Protein AF-A0AB38C125-F1 (afdb_monomer_lite)

Sequence (99 aa):
MSNDLAGSMRFGTTPDVPRKTIEVLRLSDNLNRMALQHLNLIESAPTKTQLAYAHGRADGYIEGLDEGGALTGQQGAVLQNAFKSAHDTRLAQLQSQDR

Organism: Pseudomonas syringae (NCBI:txid317)

Radi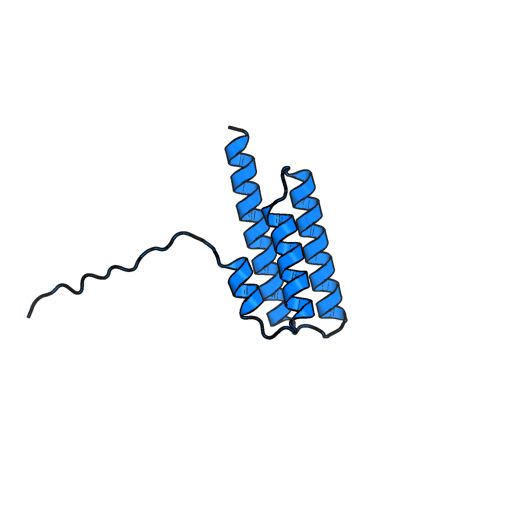us of gyration: 17.04 Å; chains: 1; bounding box: 48×40×43 Å

Secondary structure (DSSP, 8-state):
-------------S-SHHHHHHHHS---HHHHHHHHHHHHHHHT--SHHHHHHHHHHHHHHHHHHHHTTSS-HHHHHHHHHHHHHHHHHHHHHHHHHT-

pLDDT: mean 83.17, std 18.14, range [37.81, 97.94]

Foldseek 3Di:
DDDDPPPPPPPPDDDPPLLVLLVPPPAPPVSSVVLVVLLCQLLPQQDLVSNVVSLVVSLVVLVVCVVVVRDDPVSSVSSNVSSVSSSVVNVVVNVVVVD

Structure (mmCIF, N/CA/C/O backbone):
data_AF-A0AB38C125-F1
#
_entry.id   AF-A0AB38C125-F1
#
loop_
_atom_site.group_PDB
_atom_site.id
_atom_site.type_symbol
_atom_site.label_atom_id
_atom_site.label_alt_id
_atom_site.label_comp_id
_atom_site.label_asym_id
_atom_site.label_entity_id
_atom_site.label_seq_id
_atom_site.pdbx_PDB_ins_code
_atom_site.Cartn_x
_atom_site.Cartn_y
_atom_site.Cartn_z
_atom_site.occupancy
_atom_site.B_iso_or_equiv
_atom_site.auth_seq_id
_atom_site.auth_comp_id
_atom_site.auth_asym_id
_atom_site.auth_atom_id
_atom_site.pdbx_PDB_model_num
ATOM 1 N N . MET A 1 1 ? 35.087 -30.026 24.295 1.00 46.62 1 MET A N 1
ATOM 2 C CA . MET A 1 1 ? 33.763 -30.435 23.775 1.00 46.62 1 MET A CA 1
ATOM 3 C C . MET A 1 1 ? 32.706 -29.981 24.772 1.00 46.62 1 MET A C 1
ATOM 5 O O . MET A 1 1 ? 33.027 -29.977 25.954 1.00 46.62 1 MET A O 1
ATOM 9 N N . SER A 1 2 ? 31.518 -29.623 24.265 1.00 41.28 2 SER A N 1
ATOM 10 C CA . SER A 1 2 ? 30.355 -28.980 24.925 1.00 41.28 2 SER A CA 1
ATOM 11 C C . SER A 1 2 ? 30.442 -27.445 24.969 1.00 41.28 2 SER A C 1
ATOM 13 O O . SER A 1 2 ? 31.352 -26.904 25.587 1.00 41.28 2 SER A O 1
ATOM 15 N N . ASN A 1 3 ? 29.731 -26.757 24.059 1.00 45.75 3 ASN A N 1
ATOM 16 C CA . ASN A 1 3 ? 28.332 -26.263 24.170 1.00 45.75 3 ASN A CA 1
ATOM 17 C C . ASN A 1 3 ? 28.253 -25.137 25.220 1.00 45.75 3 ASN A C 1
ATOM 19 O O . ASN A 1 3 ? 28.662 -25.348 26.349 1.00 45.75 3 ASN A O 1
ATOM 23 N N . ASP A 1 4 ? 27.850 -23.900 24.925 1.00 44.81 4 ASP A N 1
ATOM 24 C CA . ASP A 1 4 ? 26.680 -23.492 24.152 1.00 44.81 4 ASP A CA 1
ATOM 25 C C . ASP A 1 4 ? 26.945 -22.244 23.294 1.00 44.81 4 ASP A C 1
ATOM 27 O O . ASP A 1 4 ? 27.327 -21.179 23.782 1.00 44.81 4 ASP A O 1
ATOM 31 N N . LEU A 1 5 ? 26.651 -22.362 21.998 1.00 43.97 5 LEU A N 1
ATOM 32 C CA . LEU A 1 5 ? 26.311 -21.224 21.155 1.00 43.97 5 LEU A CA 1
ATOM 33 C C . LEU A 1 5 ? 24.974 -20.680 21.659 1.00 43.97 5 LEU A C 1
ATOM 35 O O . LEU A 1 5 ? 23.910 -21.168 21.278 1.00 43.97 5 LEU A O 1
ATOM 39 N N . ALA A 1 6 ? 25.037 -19.671 22.526 1.00 44.62 6 ALA A N 1
ATOM 40 C CA . ALA A 1 6 ? 23.895 -18.847 22.885 1.00 44.62 6 ALA A CA 1
ATOM 41 C C . ALA A 1 6 ? 23.417 -18.095 21.635 1.00 44.62 6 ALA A C 1
ATOM 43 O O . ALA A 1 6 ? 23.778 -16.945 21.372 1.00 44.62 6 ALA A O 1
ATOM 44 N N . GLY A 1 7 ? 22.601 -18.792 20.847 1.00 44.84 7 GLY A N 1
ATOM 45 C CA . GLY A 1 7 ? 21.739 -18.233 19.831 1.00 44.84 7 GLY A CA 1
ATOM 46 C C . GLY A 1 7 ? 20.777 -17.261 20.490 1.00 44.84 7 GLY A C 1
ATOM 47 O O . GLY A 1 7 ? 19.664 -17.617 20.855 1.00 44.84 7 GLY A O 1
ATOM 48 N N . SER A 1 8 ? 21.191 -16.005 20.600 1.00 44.53 8 SER A N 1
ATOM 49 C CA . SER A 1 8 ? 20.244 -14.904 20.676 1.00 44.53 8 SER A CA 1
ATOM 50 C C . SER A 1 8 ? 19.884 -14.513 19.246 1.00 44.53 8 SER A C 1
ATOM 52 O O . SER A 1 8 ? 20.280 -13.473 18.725 1.00 44.53 8 SER A O 1
ATOM 54 N N . MET A 1 9 ? 19.100 -15.377 18.590 1.00 42.81 9 MET A N 1
ATOM 55 C CA . MET A 1 9 ? 18.175 -14.885 17.576 1.00 42.81 9 MET A CA 1
ATOM 56 C C . MET A 1 9 ? 17.278 -13.891 18.303 1.00 42.81 9 MET A C 1
ATOM 58 O O . MET A 1 9 ? 16.338 -14.265 19.002 1.00 42.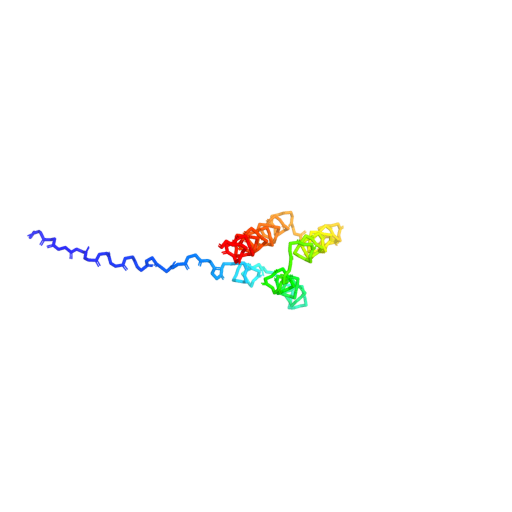81 9 MET A O 1
ATOM 62 N N . ARG A 1 10 ? 17.632 -12.608 18.209 1.00 46.03 10 ARG A N 1
ATOM 63 C CA . ARG A 1 10 ? 16.715 -11.527 18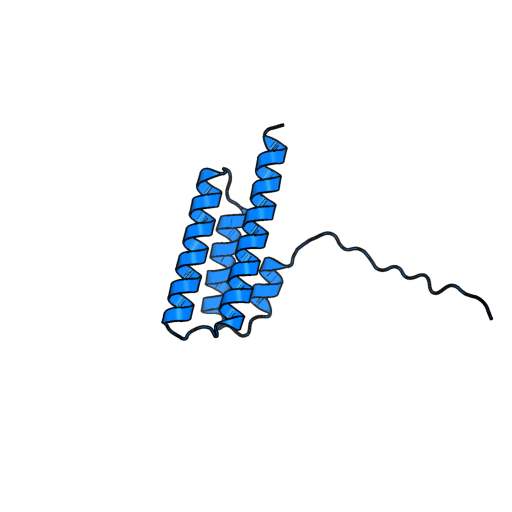.525 1.00 46.03 10 ARG A CA 1
ATOM 64 C C . ARG A 1 10 ? 15.546 -11.703 17.569 1.00 46.03 10 ARG A C 1
ATOM 66 O O . ARG A 1 10 ? 15.614 -11.287 16.416 1.00 46.03 10 ARG A O 1
ATOM 73 N N . PHE A 1 11 ? 14.496 -12.352 18.060 1.00 42.75 11 PHE A N 1
ATOM 74 C CA . PHE A 1 11 ? 13.146 -12.224 17.544 1.00 42.75 11 PHE A CA 1
ATOM 75 C C . PHE A 1 11 ? 12.756 -10.752 17.699 1.00 42.75 11 PHE A C 1
ATOM 77 O O . PHE A 1 11 ? 12.139 -10.342 18.678 1.00 42.75 11 PHE A O 1
ATOM 84 N N . GLY A 1 12 ? 13.224 -9.931 16.759 1.00 37.81 12 GLY A N 1
ATOM 85 C CA . GLY A 1 12 ? 12.682 -8.610 16.522 1.00 37.81 12 GLY A CA 1
ATOM 86 C C . GLY A 1 12 ? 11.284 -8.812 15.968 1.00 37.81 12 GLY A C 1
ATOM 87 O O . GLY A 1 12 ? 11.107 -9.410 14.910 1.00 37.81 12 GLY A O 1
ATOM 88 N N . THR A 1 13 ? 10.305 -8.377 16.739 1.00 44.56 13 THR A N 1
ATOM 89 C CA . THR A 1 13 ? 8.889 -8.312 16.399 1.00 44.56 13 THR A CA 1
ATOM 90 C C . THR A 1 13 ? 8.659 -7.830 14.959 1.00 44.56 13 THR A C 1
ATOM 92 O O . THR A 1 13 ? 9.158 -6.783 14.556 1.00 44.56 13 THR A O 1
ATOM 95 N N . THR A 1 14 ? 7.911 -8.626 14.198 1.00 45.62 14 THR A N 1
ATOM 96 C CA . THR A 1 14 ? 6.869 -8.261 13.217 1.00 45.62 14 THR A CA 1
ATOM 97 C C . THR A 1 14 ? 6.610 -6.751 13.026 1.00 45.62 14 THR A C 1
ATOM 99 O O . THR A 1 14 ? 6.447 -6.039 14.010 1.00 45.62 14 THR A O 1
ATOM 102 N N . PRO A 1 15 ? 6.280 -6.280 11.814 1.00 45.19 15 PRO A N 1
ATOM 103 C CA . PRO A 1 15 ? 7.096 -6.069 10.637 1.00 45.19 15 PRO A CA 1
ATOM 104 C C . PRO A 1 15 ? 7.288 -4.557 10.384 1.00 45.19 15 PRO A C 1
ATOM 106 O O . PRO A 1 15 ? 6.378 -3.885 9.913 1.00 45.19 15 PRO A O 1
ATOM 109 N N . ASP A 1 16 ? 8.516 -4.057 10.487 1.00 55.50 16 ASP A N 1
ATOM 110 C CA . ASP A 1 16 ? 8.950 -2.852 9.742 1.00 55.50 16 ASP A CA 1
ATOM 111 C C . ASP A 1 16 ? 9.112 -3.154 8.224 1.00 55.50 16 ASP A C 1
ATOM 113 O O . ASP A 1 16 ? 9.864 -2.506 7.495 1.00 55.50 16 ASP A O 1
ATOM 117 N N . VAL A 1 17 ? 8.477 -4.235 7.754 1.00 67.75 17 VAL A N 1
ATOM 118 C CA . VAL A 1 17 ? 8.757 -4.921 6.489 1.00 67.75 17 VAL A CA 1
ATOM 119 C C . VAL A 1 17 ? 8.149 -4.193 5.294 1.00 67.75 17 VAL A C 1
ATOM 121 O O . VAL A 1 17 ? 8.892 -4.018 4.339 1.00 67.75 17 VAL A O 1
ATOM 124 N N . PRO A 1 18 ? 6.894 -3.690 5.303 1.00 83.81 18 PRO A N 1
ATOM 125 C CA . PRO A 1 18 ? 6.317 -3.076 4.105 1.00 83.81 18 PRO A CA 1
ATOM 126 C C . PRO A 1 18 ? 7.140 -1.899 3.562 1.00 83.81 18 PRO A C 1
ATOM 128 O O . PRO A 1 18 ? 7.415 -1.844 2.365 1.00 83.81 18 PRO A O 1
ATOM 131 N N . ARG A 1 19 ? 7.614 -1.004 4.443 1.00 87.00 19 ARG A N 1
ATOM 132 C CA . ARG A 1 19 ? 8.459 0.145 4.064 1.00 87.00 19 ARG A CA 1
ATOM 133 C C . ARG A 1 19 ? 9.801 -0.307 3.498 1.00 87.00 19 ARG A C 1
ATOM 135 O O . ARG A 1 19 ? 10.145 0.058 2.379 1.00 87.00 19 ARG A O 1
ATOM 142 N N . LYS A 1 20 ? 10.509 -1.174 4.231 1.00 83.56 20 LYS A N 1
ATOM 143 C CA . LYS A 1 20 ? 11.800 -1.733 3.796 1.00 83.56 20 LYS A CA 1
ATOM 144 C C . LYS A 1 20 ? 11.679 -2.515 2.490 1.00 83.56 20 LYS A C 1
ATOM 146 O O . LYS A 1 20 ? 12.571 -2.461 1.655 1.00 83.56 20 LYS A O 1
ATOM 151 N N . THR A 1 21 ? 10.578 -3.233 2.292 1.00 86.06 21 THR A N 1
ATOM 152 C CA . THR A 1 21 ? 10.294 -3.965 1.058 1.00 86.06 21 THR A CA 1
ATOM 153 C C . THR A 1 21 ? 10.179 -3.012 -0.126 1.00 86.06 21 THR A C 1
ATOM 155 O O . THR A 1 21 ? 10.814 -3.262 -1.146 1.00 86.06 21 THR A O 1
ATOM 158 N N . ILE A 1 22 ? 9.436 -1.909 0.013 1.00 88.06 22 ILE A N 1
ATOM 159 C CA . ILE A 1 22 ? 9.333 -0.879 -1.030 1.00 88.06 22 ILE A CA 1
ATOM 160 C C . ILE A 1 22 ? 10.707 -0.266 -1.320 1.00 88.06 22 ILE A C 1
ATOM 162 O O . ILE A 1 22 ? 11.080 -0.150 -2.479 1.00 88.06 22 ILE A O 1
ATOM 166 N N . GLU A 1 23 ? 11.489 0.050 -0.287 1.00 83.94 23 GLU A N 1
ATOM 167 C CA . GLU A 1 23 ? 12.835 0.626 -0.434 1.00 83.94 23 GLU A CA 1
ATOM 168 C C . GLU A 1 23 ? 13.833 -0.310 -1.141 1.00 83.94 23 GLU A C 1
ATOM 170 O O . GLU A 1 23 ? 14.725 0.158 -1.846 1.00 83.94 23 GLU A O 1
ATOM 175 N N . VAL A 1 24 ? 13.701 -1.630 -0.966 1.00 85.25 24 VAL A N 1
ATOM 176 C CA . VAL A 1 24 ? 14.580 -2.636 -1.593 1.00 85.25 24 VAL A CA 1
ATOM 177 C C . VAL A 1 24 ? 14.210 -2.901 -3.056 1.00 85.25 24 VAL A C 1
ATOM 179 O O . VAL A 1 24 ? 15.059 -3.331 -3.844 1.00 85.25 24 VAL A O 1
ATOM 182 N N . LEU A 1 25 ? 12.963 -2.641 -3.457 1.00 85.25 25 LEU A N 1
ATOM 183 C CA . LEU A 1 25 ? 12.598 -2.683 -4.867 1.00 85.25 25 LEU A CA 1
ATOM 184 C C . LEU A 1 25 ? 13.399 -1.607 -5.616 1.00 85.25 25 LEU A C 1
ATOM 186 O O . LEU A 1 25 ? 13.461 -0.454 -5.205 1.00 85.25 25 LEU A O 1
ATOM 190 N N . ARG A 1 26 ? 14.019 -1.976 -6.745 1.00 81.31 26 ARG A N 1
ATOM 191 C CA . ARG A 1 26 ? 14.776 -1.050 -7.613 1.00 81.31 26 ARG A CA 1
ATOM 192 C C . ARG A 1 26 ? 13.833 -0.114 -8.386 1.00 81.31 26 ARG A C 1
ATOM 194 O O . ARG A 1 26 ? 13.810 -0.140 -9.614 1.00 81.31 26 ARG A O 1
ATOM 201 N N . LEU A 1 27 ? 13.010 0.649 -7.675 1.00 83.12 27 LEU A N 1
ATOM 202 C CA . LEU A 1 27 ? 12.111 1.654 -8.232 1.00 83.12 27 LEU A CA 1
ATOM 203 C C . LEU A 1 27 ? 12.841 2.991 -8.349 1.00 83.12 27 LEU A C 1
ATOM 205 O O . LEU A 1 27 ? 13.850 3.230 -7.688 1.00 83.12 27 LEU A O 1
ATOM 209 N N . SER A 1 28 ? 12.308 3.891 -9.170 1.00 87.88 28 SER A N 1
ATOM 210 C CA . SER A 1 28 ? 12.759 5.280 -9.134 1.00 87.88 28 SER A CA 1
ATOM 211 C C . SER A 1 28 ? 12.351 5.943 -7.813 1.00 87.88 28 SER A C 1
ATOM 213 O O . SER A 1 28 ? 11.339 5.586 -7.207 1.00 87.88 28 SER A O 1
ATOM 215 N N . ASP A 1 29 ? 13.081 6.977 -7.396 1.00 88.50 29 ASP A N 1
ATOM 216 C CA . ASP A 1 29 ? 12.777 7.725 -6.167 1.00 88.50 29 ASP A CA 1
ATOM 217 C C . ASP A 1 29 ? 11.359 8.309 -6.140 1.00 88.50 29 ASP A C 1
ATOM 219 O O . ASP A 1 29 ? 10.792 8.532 -5.069 1.00 88.50 29 ASP A O 1
ATOM 223 N N . ASN A 1 30 ? 10.778 8.604 -7.306 1.00 88.88 30 ASN A N 1
ATOM 224 C CA . ASN A 1 30 ? 9.401 9.079 -7.389 1.00 88.88 30 ASN A CA 1
ATOM 225 C C . ASN A 1 30 ? 8.402 7.955 -7.080 1.00 88.88 30 ASN A C 1
ATOM 227 O O . ASN A 1 30 ? 7.505 8.139 -6.261 1.00 88.88 30 ASN A O 1
ATOM 231 N N . LEU A 1 31 ? 8.602 6.778 -7.681 1.00 90.00 31 LEU A N 1
ATOM 232 C CA . LEU A 1 31 ? 7.764 5.602 -7.446 1.00 90.00 31 LEU A CA 1
ATOM 233 C C . LEU A 1 31 ? 7.865 5.121 -5.995 1.00 90.00 31 LEU A C 1
ATOM 235 O O . LEU A 1 31 ? 6.842 4.813 -5.389 1.00 90.00 31 LEU A O 1
ATOM 239 N N . ASN A 1 32 ? 9.071 5.144 -5.417 1.00 90.94 32 ASN A N 1
ATOM 240 C CA . ASN A 1 32 ? 9.297 4.857 -3.999 1.00 90.94 32 ASN A CA 1
ATOM 241 C C . ASN A 1 32 ? 8.518 5.815 -3.098 1.00 90.94 32 ASN A C 1
ATOM 243 O O . ASN A 1 32 ? 7.785 5.379 -2.212 1.00 90.94 32 ASN A O 1
ATOM 247 N N . ARG A 1 33 ? 8.625 7.127 -3.340 1.00 91.75 33 ARG A N 1
ATOM 248 C CA . ARG A 1 33 ? 7.894 8.136 -2.559 1.00 91.75 33 ARG A CA 1
ATOM 249 C C . ARG A 1 33 ? 6.383 7.955 -2.651 1.00 91.75 33 ARG A C 1
ATOM 251 O O . ARG A 1 33 ? 5.710 8.014 -1.624 1.00 91.75 33 ARG A O 1
ATOM 258 N N . MET A 1 34 ? 5.858 7.696 -3.846 1.00 93.19 34 MET A N 1
ATOM 259 C CA . MET A 1 34 ? 4.432 7.434 -4.041 1.00 93.19 34 MET A CA 1
ATOM 260 C C . MET A 1 34 ? 3.982 6.154 -3.331 1.00 93.19 34 MET A C 1
ATOM 262 O O . MET A 1 34 ? 2.986 6.170 -2.611 1.00 93.19 34 MET A O 1
ATOM 266 N N . ALA A 1 35 ? 4.731 5.059 -3.459 1.00 93.88 35 ALA A N 1
ATOM 267 C CA . ALA A 1 35 ? 4.413 3.807 -2.781 1.00 93.88 35 ALA A CA 1
ATOM 268 C C . ALA A 1 35 ? 4.430 3.971 -1.249 1.00 93.88 35 ALA A C 1
ATOM 270 O O . ALA A 1 35 ? 3.491 3.553 -0.574 1.00 93.88 35 ALA A O 1
ATOM 271 N N . LEU A 1 36 ? 5.430 4.668 -0.699 1.00 94.00 36 LEU A N 1
ATOM 272 C CA . LEU A 1 36 ? 5.488 5.005 0.727 1.00 94.00 36 LEU A CA 1
ATOM 273 C C . LEU A 1 36 ? 4.328 5.914 1.163 1.00 94.00 36 LEU A C 1
ATOM 275 O O . LEU A 1 36 ? 3.811 5.761 2.267 1.00 94.00 36 LEU A O 1
ATOM 279 N N . GLN A 1 37 ? 3.877 6.837 0.311 1.00 95.38 37 GLN A N 1
ATOM 280 C CA . GLN A 1 37 ? 2.696 7.655 0.589 1.00 95.38 37 GLN A CA 1
ATOM 281 C C . GLN A 1 37 ? 1.429 6.795 0.694 1.00 95.38 37 GLN A C 1
ATOM 283 O O . GLN A 1 37 ? 0.670 6.957 1.648 1.00 95.38 37 GLN A O 1
ATOM 288 N N . HIS A 1 38 ? 1.204 5.873 -0.243 1.00 96.19 38 HIS A N 1
ATOM 289 C CA . HIS A 1 38 ? 0.069 4.947 -0.189 1.00 96.19 38 HIS A CA 1
ATOM 290 C C . HIS A 1 38 ? 0.128 4.039 1.040 1.00 96.19 38 HIS A C 1
ATOM 292 O O . HIS A 1 38 ? -0.878 3.869 1.727 1.00 96.19 38 HIS A O 1
ATOM 298 N N . LEU A 1 39 ? 1.317 3.543 1.378 1.00 95.25 39 LEU A N 1
ATOM 299 C CA . LEU A 1 39 ? 1.536 2.771 2.594 1.00 95.25 39 LEU A CA 1
ATOM 300 C C . LEU A 1 39 ? 1.178 3.571 3.856 1.00 95.25 39 LEU A C 1
ATOM 302 O O . LEU A 1 39 ? 0.440 3.081 4.707 1.00 95.25 39 LEU A O 1
ATOM 306 N N . ASN A 1 40 ? 1.619 4.827 3.950 1.00 95.31 40 ASN A N 1
ATOM 307 C CA . ASN A 1 40 ? 1.275 5.708 5.068 1.00 95.31 40 ASN A CA 1
ATOM 308 C C . ASN A 1 40 ? -0.239 5.935 5.189 1.00 95.31 40 ASN A C 1
ATOM 310 O O . ASN A 1 40 ? -0.760 5.999 6.303 1.00 95.31 40 ASN A O 1
ATOM 314 N N . LEU A 1 41 ? -0.959 6.058 4.069 1.00 96.94 41 LEU A N 1
ATOM 315 C CA . LEU A 1 41 ? -2.420 6.204 4.081 1.00 96.94 41 LEU A CA 1
ATOM 316 C C . LEU A 1 41 ? -3.110 4.963 4.659 1.00 96.94 41 LEU A C 1
ATOM 318 O O . LEU A 1 41 ? -4.066 5.103 5.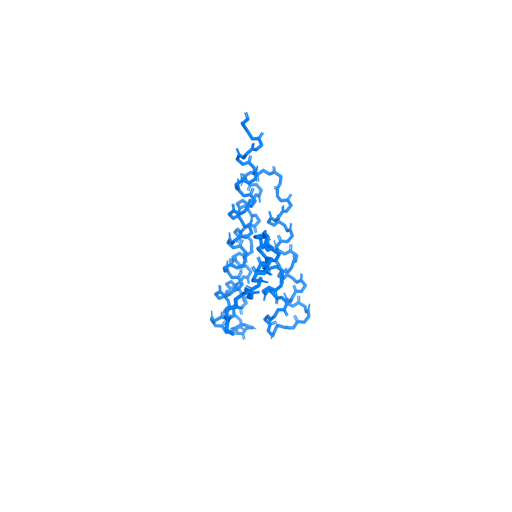418 1.00 96.94 41 LEU A O 1
ATOM 322 N N . ILE A 1 42 ? -2.613 3.765 4.339 1.00 97.25 42 ILE A N 1
ATOM 323 C CA . ILE A 1 42 ? -3.112 2.507 4.909 1.00 97.25 42 ILE A CA 1
ATOM 324 C C . ILE A 1 42 ? -2.819 2.461 6.414 1.00 97.25 42 ILE A C 1
ATOM 326 O O . ILE A 1 42 ? -3.728 2.264 7.215 1.00 97.25 42 ILE A O 1
ATOM 330 N N . GLU A 1 43 ? -1.566 2.689 6.811 1.00 94.12 43 GLU A N 1
ATOM 331 C CA . GLU A 1 43 ? -1.117 2.575 8.206 1.00 94.12 43 GLU A CA 1
ATOM 332 C C . GLU A 1 43 ? -1.778 3.602 9.142 1.00 94.12 43 GLU A C 1
ATOM 334 O O . GLU A 1 43 ? -2.021 3.310 10.312 1.00 94.12 43 GLU A O 1
ATOM 339 N N . SER A 1 44 ? -2.103 4.794 8.636 1.00 94.94 44 SER A N 1
ATOM 340 C CA . SER A 1 44 ? -2.726 5.872 9.418 1.00 94.94 44 SER A CA 1
ATOM 341 C C . SER A 1 44 ? -4.256 5.870 9.390 1.00 94.94 44 SER A C 1
ATOM 343 O O . SER A 1 44 ? -4.875 6.682 10.080 1.00 94.94 44 SER A O 1
ATOM 345 N N . ALA A 1 45 ? -4.888 4.964 8.636 1.00 97.25 45 ALA A N 1
ATOM 346 C CA . ALA A 1 45 ? -6.337 4.951 8.478 1.00 97.25 45 ALA A CA 1
ATOM 347 C C . ALA A 1 45 ? -7.051 4.790 9.842 1.00 97.25 45 ALA A C 1
ATOM 349 O O . ALA A 1 45 ? -6.827 3.799 10.545 1.00 97.25 45 ALA A O 1
ATOM 350 N N . PRO A 1 46 ? -7.921 5.730 10.252 1.00 95.00 46 PRO A N 1
ATOM 351 C CA . PRO A 1 46 ? -8.520 5.734 11.588 1.00 95.00 46 PRO A CA 1
ATOM 352 C C . PRO A 1 46 ? -9.737 4.811 11.720 1.00 95.00 46 PRO A C 1
ATOM 354 O O . PRO A 1 46 ? -10.122 4.473 12.831 1.00 95.00 46 PRO A O 1
ATOM 357 N N . THR A 1 47 ? -10.359 4.405 10.611 1.00 96.06 47 THR A N 1
ATOM 358 C CA . THR A 1 47 ? -11.553 3.548 10.610 1.00 96.06 47 THR A CA 1
ATOM 359 C C . THR A 1 47 ? -11.440 2.453 9.556 1.00 96.06 47 THR A C 1
ATOM 361 O O . THR A 1 47 ? -10.704 2.597 8.580 1.00 96.06 47 THR A O 1
ATOM 364 N N . LYS A 1 48 ? -12.217 1.371 9.709 1.00 96.06 48 LYS A N 1
ATOM 365 C CA . LYS A 1 48 ? -12.252 0.253 8.744 1.00 96.06 48 LYS A CA 1
ATOM 366 C C . LYS A 1 48 ? -12.665 0.716 7.339 1.00 96.06 48 LYS A C 1
ATOM 368 O O . LYS A 1 48 ? -12.099 0.256 6.356 1.00 96.06 48 LYS A O 1
ATOM 373 N N . THR A 1 49 ? -13.587 1.676 7.241 1.00 96.69 49 THR A N 1
ATOM 374 C CA . THR A 1 49 ? -14.007 2.266 5.958 1.00 96.69 49 THR A CA 1
ATOM 375 C C . THR A 1 49 ? -12.874 3.036 5.283 1.00 96.69 49 THR A C 1
ATOM 377 O O . THR A 1 49 ? -12.636 2.860 4.091 1.00 96.69 49 THR A O 1
ATOM 380 N N . GLN A 1 50 ? -12.150 3.873 6.035 1.00 97.31 50 GLN A N 1
ATOM 381 C CA . GLN A 1 50 ? -11.013 4.619 5.484 1.00 97.31 50 GLN A CA 1
ATOM 382 C C . GLN A 1 50 ? -9.855 3.687 5.114 1.00 97.31 50 GLN A C 1
ATOM 384 O O . GLN A 1 50 ? -9.198 3.912 4.103 1.00 97.31 50 GLN A O 1
ATOM 389 N N . LEU A 1 51 ? -9.654 2.614 5.883 1.00 97.94 51 LEU A N 1
ATOM 390 C CA . LEU A 1 51 ? -8.661 1.584 5.595 1.00 97.94 51 LEU A CA 1
ATOM 391 C C . LEU A 1 51 ? -8.955 0.867 4.269 1.00 97.94 51 LEU A C 1
ATOM 393 O O . LEU A 1 51 ? -8.063 0.752 3.432 1.00 97.94 51 LEU A O 1
ATOM 397 N N . ALA A 1 52 ? -10.206 0.451 4.049 1.00 96.75 52 ALA A N 1
ATOM 398 C CA . ALA A 1 52 ? -10.622 -0.179 2.797 1.00 96.75 52 ALA A CA 1
ATOM 399 C C . ALA A 1 52 ? -10.408 0.751 1.590 1.00 96.75 52 ALA A C 1
ATOM 401 O O . ALA A 1 52 ? -9.883 0.326 0.562 1.00 96.75 52 ALA A O 1
ATOM 402 N N . TYR A 1 53 ? -10.748 2.038 1.729 1.00 97.69 53 TYR A N 1
ATOM 403 C CA . TYR A 1 53 ? -10.518 3.029 0.676 1.00 97.69 53 TYR A CA 1
ATOM 404 C C . TYR A 1 53 ? -9.024 3.253 0.393 1.00 97.69 53 TYR A C 1
ATOM 406 O O . TYR A 1 53 ? -8.612 3.302 -0.766 1.00 97.69 53 TYR A O 1
ATOM 414 N N . ALA A 1 54 ? -8.197 3.368 1.438 1.00 97.44 54 ALA A N 1
ATOM 415 C CA . ALA A 1 54 ? -6.754 3.539 1.295 1.00 97.44 54 ALA A CA 1
ATOM 416 C C . ALA A 1 54 ? -6.102 2.334 0.601 1.00 97.44 54 ALA A C 1
ATOM 418 O O . ALA A 1 54 ? -5.275 2.527 -0.290 1.00 97.44 54 ALA A O 1
ATOM 419 N N . HIS A 1 55 ? -6.511 1.114 0.964 1.00 96.56 55 HIS A N 1
ATOM 420 C CA . HIS A 1 55 ? -6.005 -0.109 0.347 1.00 96.56 55 HIS A CA 1
ATOM 421 C C . HIS A 1 55 ? -6.414 -0.222 -1.123 1.00 96.56 55 HIS A C 1
ATOM 423 O O . HIS A 1 55 ? -5.538 -0.395 -1.965 1.00 96.56 55 HIS A O 1
ATOM 429 N N . GLY A 1 56 ? -7.692 -0.004 -1.456 1.00 96.88 56 GLY A N 1
ATOM 430 C CA . GLY A 1 56 ? -8.146 -0.044 -2.851 1.00 96.88 56 GLY A CA 1
ATOM 431 C C . GLY A 1 56 ? -7.466 1.008 -3.735 1.00 96.88 56 GLY A C 1
ATOM 432 O O . GLY A 1 56 ? -7.146 0.746 -4.891 1.00 96.88 56 GLY A O 1
ATOM 433 N N . ARG A 1 57 ? -7.159 2.192 -3.186 1.00 96.81 57 ARG A N 1
ATOM 434 C CA . ARG A 1 57 ? -6.371 3.206 -3.903 1.00 96.81 57 ARG A CA 1
ATOM 435 C C . ARG A 1 57 ? -4.928 2.752 -4.150 1.00 96.81 57 ARG A C 1
ATOM 437 O O . ARG A 1 57 ? -4.355 3.109 -5.175 1.00 96.81 57 ARG A O 1
ATOM 444 N N . ALA A 1 58 ? -4.331 2.032 -3.205 1.00 96.12 58 ALA A N 1
ATOM 445 C CA . ALA A 1 58 ? -2.985 1.491 -3.356 1.00 96.12 58 ALA A CA 1
ATOM 446 C C . ALA A 1 58 ? -2.940 0.365 -4.404 1.00 96.12 58 ALA A C 1
ATOM 448 O O . ALA A 1 58 ? -2.003 0.323 -5.197 1.00 96.12 58 ALA A O 1
ATOM 449 N N . ASP A 1 59 ? -3.974 -0.477 -4.465 1.00 94.88 59 ASP A N 1
ATOM 450 C CA . ASP A 1 59 ? -4.090 -1.540 -5.469 1.00 94.88 59 ASP A CA 1
ATOM 451 C C . ASP A 1 59 ? -4.236 -0.962 -6.882 1.00 94.88 59 ASP A C 1
ATOM 453 O O . ASP A 1 59 ? -3.444 -1.292 -7.761 1.00 94.88 59 ASP A O 1
ATOM 457 N N . GLY A 1 60 ? -5.146 0.000 -7.082 1.00 94.94 60 GLY A N 1
ATOM 458 C CA . GLY A 1 60 ? -5.297 0.667 -8.383 1.00 94.94 60 GLY A CA 1
ATOM 459 C C . GLY A 1 60 ? -4.047 1.445 -8.825 1.00 94.94 60 GLY A C 1
ATOM 460 O O . GLY A 1 60 ? -3.802 1.612 -10.018 1.00 94.94 60 GLY A O 1
ATOM 461 N N . TYR A 1 61 ? -3.219 1.904 -7.878 1.00 93.06 61 TYR A N 1
ATOM 462 C CA . TYR A 1 61 ? -1.909 2.471 -8.199 1.00 93.06 61 TYR A CA 1
ATOM 463 C C . TYR A 1 61 ? -0.944 1.410 -8.748 1.00 93.06 61 TYR A C 1
ATOM 465 O O . TYR A 1 61 ? -0.286 1.676 -9.750 1.00 93.06 61 TYR A O 1
ATOM 473 N N . ILE A 1 62 ? -0.866 0.224 -8.129 1.00 93.50 62 ILE A N 1
ATOM 474 C CA . ILE A 1 62 ? -0.017 -0.876 -8.620 1.00 93.50 62 ILE A CA 1
ATOM 475 C C . ILE A 1 62 ? -0.458 -1.303 -10.017 1.00 93.50 62 ILE A C 1
ATOM 477 O O . ILE A 1 62 ? 0.386 -1.383 -10.904 1.00 93.50 62 ILE A O 1
ATOM 481 N N . GLU A 1 63 ? -1.759 -1.518 -10.221 1.00 91.69 63 GLU A N 1
ATOM 482 C CA . GLU A 1 63 ? -2.309 -1.905 -11.526 1.00 91.69 63 GLU A CA 1
ATOM 483 C C . GLU A 1 63 ? -1.887 -0.913 -12.618 1.00 91.69 63 GLU A C 1
ATOM 485 O O . GLU A 1 63 ? -1.335 -1.312 -13.642 1.00 91.69 63 GLU A O 1
ATOM 490 N N . GLY A 1 64 ? -2.023 0.393 -12.360 1.00 91.44 64 GLY A N 1
ATOM 491 C CA . GLY A 1 64 ? -1.595 1.423 -13.308 1.00 91.44 64 GLY A CA 1
ATOM 492 C C . GLY A 1 64 ? -0.084 1.439 -13.588 1.00 91.44 64 GLY A C 1
ATOM 493 O O . GLY A 1 64 ? 0.335 1.804 -14.689 1.00 91.44 64 GLY A O 1
ATOM 494 N N . LEU A 1 65 ? 0.757 1.046 -12.625 1.00 90.44 65 LEU A N 1
ATOM 495 C CA . LEU A 1 65 ? 2.203 0.926 -12.840 1.00 90.44 65 LEU A CA 1
ATOM 496 C C . LEU A 1 65 ? 2.581 -0.314 -13.657 1.00 90.44 65 LEU A C 1
ATOM 498 O O . LEU A 1 65 ? 3.482 -0.230 -14.498 1.00 90.44 65 LEU A O 1
ATOM 502 N N . ASP A 1 66 ? 1.918 -1.440 -13.406 1.00 87.19 66 ASP A N 1
ATOM 503 C CA . ASP A 1 66 ? 2.138 -2.694 -14.127 1.00 87.19 66 ASP A CA 1
ATOM 504 C C . ASP A 1 66 ? 1.712 -2.548 -15.599 1.00 87.19 66 ASP A C 1
ATOM 506 O O . ASP A 1 66 ? 2.473 -2.901 -16.502 1.00 87.19 66 ASP A O 1
ATOM 510 N N . GLU A 1 67 ? 0.552 -1.935 -15.862 1.00 87.06 67 GLU A N 1
ATOM 511 C CA . GLU A 1 67 ? 0.066 -1.653 -17.223 1.00 87.06 67 GLU A CA 1
ATOM 512 C C . GLU A 1 67 ? 0.990 -0.704 -18.001 1.00 87.06 67 GLU A C 1
ATOM 514 O O . GLU A 1 67 ? 1.181 -0.857 -19.208 1.00 87.06 67 GLU A O 1
ATOM 519 N N . GLY A 1 68 ? 1.604 0.260 -17.310 1.00 83.75 68 GLY A N 1
ATOM 520 C CA . GLY A 1 68 ? 2.559 1.200 -17.898 1.00 83.75 68 GLY A CA 1
ATOM 521 C C . GLY A 1 68 ? 3.958 0.622 -18.141 1.00 83.75 68 GLY A C 1
ATOM 522 O O . GLY A 1 68 ? 4.828 1.342 -18.634 1.00 83.75 68 GLY A O 1
ATOM 523 N N . GLY A 1 69 ? 4.212 -0.638 -17.763 1.00 84.25 69 GLY A N 1
ATOM 524 C CA . GLY A 1 69 ? 5.539 -1.260 -17.818 1.00 84.25 69 GLY A CA 1
ATOM 525 C C . GLY A 1 69 ? 6.555 -0.637 -16.853 1.00 84.25 69 GLY A C 1
ATOM 526 O O . GLY A 1 69 ? 7.760 -0.833 -17.015 1.00 84.25 69 GLY A O 1
ATOM 527 N N . ALA A 1 70 ? 6.092 0.132 -15.860 1.00 87.00 70 ALA A N 1
ATOM 528 C CA . ALA A 1 70 ? 6.945 0.771 -14.857 1.00 87.00 70 ALA A CA 1
ATOM 529 C C . ALA A 1 70 ? 7.462 -0.231 -13.812 1.00 87.00 70 ALA A C 1
ATOM 531 O O . ALA A 1 70 ? 8.469 0.026 -13.148 1.00 87.00 70 ALA A O 1
ATOM 532 N N . LEU A 1 71 ? 6.782 -1.370 -13.684 1.00 89.06 71 LEU A N 1
ATOM 533 C CA . LEU A 1 71 ? 7.137 -2.491 -12.830 1.00 89.06 71 LEU A CA 1
ATOM 534 C C . LEU A 1 71 ? 7.152 -3.782 -13.647 1.00 89.06 71 LEU A C 1
ATOM 536 O O . LEU A 1 71 ? 6.378 -3.975 -14.581 1.00 89.06 71 LEU A O 1
ATOM 540 N N . THR A 1 72 ? 8.025 -4.705 -13.262 1.00 88.81 72 THR A N 1
ATOM 541 C CA . THR A 1 72 ? 7.856 -6.112 -13.635 1.00 88.81 72 THR A CA 1
ATOM 542 C C . THR A 1 72 ? 6.769 -6.741 -12.761 1.00 88.81 72 THR A C 1
ATOM 544 O O . THR A 1 72 ? 6.618 -6.355 -11.602 1.00 88.81 72 THR A O 1
ATOM 547 N N . GLY A 1 73 ? 6.086 -7.785 -13.245 1.00 87.38 73 GLY A N 1
ATOM 548 C CA . GLY A 1 73 ? 5.044 -8.462 -12.455 1.00 87.38 73 GLY A CA 1
ATOM 549 C C . GLY A 1 73 ? 5.528 -8.991 -11.095 1.00 87.38 73 GLY A C 1
ATOM 550 O O . GLY A 1 73 ? 4.767 -9.033 -10.133 1.00 87.38 73 GLY A O 1
ATOM 551 N N . GLN A 1 74 ? 6.818 -9.325 -10.963 1.00 88.81 74 GLN A N 1
ATOM 552 C CA . GLN A 1 74 ? 7.397 -9.687 -9.666 1.00 88.81 74 GLN A CA 1
ATOM 553 C C . GLN A 1 74 ? 7.505 -8.479 -8.721 1.00 88.81 74 GLN A C 1
ATOM 555 O O . GLN A 1 74 ? 7.251 -8.616 -7.527 1.00 88.81 74 GLN A O 1
ATOM 560 N N . GLN A 1 75 ? 7.867 -7.298 -9.230 1.00 90.12 75 GLN A N 1
ATOM 561 C CA . GLN A 1 75 ? 7.918 -6.071 -8.429 1.00 90.12 75 GLN A CA 1
ATOM 562 C C . GLN A 1 75 ? 6.511 -5.618 -8.016 1.00 90.12 75 GLN A C 1
ATOM 564 O O . GLN A 1 75 ? 6.325 -5.260 -6.852 1.00 90.12 75 GLN A O 1
ATOM 569 N N . GLY A 1 76 ? 5.528 -5.711 -8.920 1.00 90.94 76 GLY A N 1
ATOM 570 C CA . GLY A 1 76 ? 4.113 -5.465 -8.622 1.00 90.94 76 GLY A CA 1
ATOM 571 C C . GLY A 1 76 ? 3.588 -6.386 -7.518 1.00 90.94 76 GLY A C 1
ATOM 572 O O . GLY A 1 76 ? 3.066 -5.913 -6.510 1.00 90.94 76 GLY A O 1
ATOM 573 N N . ALA A 1 77 ? 3.850 -7.695 -7.613 1.00 90.69 77 ALA A N 1
ATOM 574 C CA . ALA A 1 77 ? 3.459 -8.661 -6.582 1.00 90.69 77 ALA A CA 1
ATOM 575 C C . ALA A 1 77 ? 4.089 -8.368 -5.207 1.00 90.69 77 ALA A C 1
ATOM 577 O O . ALA A 1 77 ? 3.443 -8.516 -4.169 1.00 90.69 77 ALA A O 1
ATOM 578 N N . VAL A 1 78 ? 5.353 -7.935 -5.170 1.00 91.25 78 VAL A N 1
ATOM 579 C CA . VAL A 1 78 ? 6.023 -7.557 -3.916 1.00 91.25 78 VAL A CA 1
ATOM 580 C C . VAL A 1 78 ? 5.386 -6.304 -3.299 1.00 91.25 78 VAL A C 1
ATOM 582 O O . VAL A 1 78 ? 5.144 -6.288 -2.090 1.00 91.25 78 VAL A O 1
ATOM 585 N N . LEU A 1 79 ? 5.063 -5.289 -4.106 1.00 92.44 79 LEU A N 1
ATOM 586 C CA . LEU A 1 79 ? 4.325 -4.097 -3.667 1.00 92.44 79 LEU A CA 1
ATOM 587 C C . LEU A 1 79 ? 2.930 -4.447 -3.139 1.00 92.44 79 LEU A C 1
ATOM 589 O O . LEU A 1 79 ? 2.550 -3.995 -2.059 1.00 92.44 79 LEU A O 1
ATOM 593 N N . GLN A 1 80 ? 2.196 -5.298 -3.856 1.00 93.06 80 GLN A N 1
ATOM 594 C CA . GLN A 1 80 ? 0.862 -5.744 -3.458 1.00 93.06 80 GLN A CA 1
ATOM 595 C C . GLN A 1 80 ? 0.901 -6.457 -2.104 1.00 93.06 80 GLN A C 1
ATOM 597 O O . GLN A 1 80 ? 0.111 -6.152 -1.212 1.00 93.06 80 GLN A O 1
ATOM 602 N N . ASN A 1 81 ? 1.876 -7.346 -1.906 1.00 91.88 81 ASN A N 1
ATOM 603 C CA . ASN A 1 81 ? 2.078 -8.019 -0.626 1.00 91.88 81 ASN A CA 1
ATOM 604 C C . ASN A 1 81 ? 2.403 -7.032 0.504 1.00 91.88 81 ASN A C 1
ATOM 606 O O . ASN A 1 81 ? 1.898 -7.192 1.617 1.00 91.88 81 ASN A O 1
ATOM 610 N N . ALA A 1 82 ? 3.210 -6.002 0.232 1.00 92.19 82 ALA A N 1
ATOM 611 C CA . ALA A 1 82 ? 3.530 -4.971 1.215 1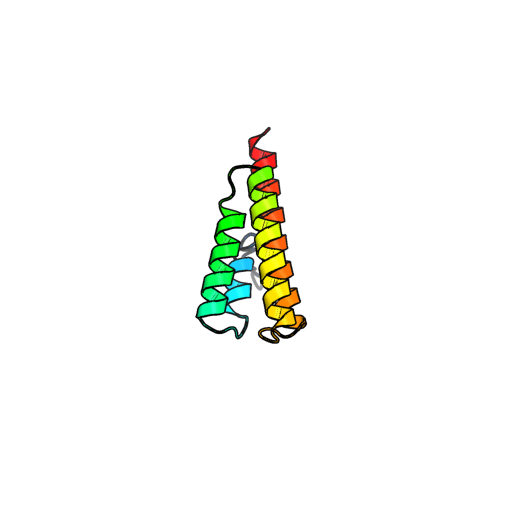.00 92.19 82 ALA A CA 1
ATOM 612 C C . ALA A 1 82 ? 2.273 -4.195 1.649 1.00 92.19 82 ALA A C 1
ATOM 614 O O . ALA A 1 82 ? 2.011 -4.079 2.850 1.00 92.19 82 ALA A O 1
ATOM 615 N N . PHE A 1 83 ? 1.457 -3.723 0.702 1.00 95.38 83 PHE A N 1
ATOM 616 C CA . PHE A 1 83 ? 0.217 -3.005 1.016 1.00 95.38 83 PHE A CA 1
ATOM 617 C C . PHE A 1 83 ? -0.818 -3.894 1.699 1.00 95.38 83 PHE A C 1
ATOM 619 O O . PHE A 1 83 ? -1.409 -3.477 2.697 1.00 95.38 83 PHE A O 1
ATOM 626 N N . LYS A 1 84 ? -0.976 -5.140 1.245 1.00 94.12 84 LYS A N 1
ATOM 627 C CA . LYS A 1 84 ? -1.851 -6.117 1.893 1.00 94.12 84 LYS A CA 1
ATOM 628 C C . LYS A 1 84 ? -1.435 -6.382 3.342 1.00 94.12 84 LYS A C 1
ATOM 630 O O . LYS A 1 84 ? -2.271 -6.357 4.241 1.00 94.12 84 LYS A O 1
ATOM 635 N N . SER A 1 85 ? -0.142 -6.581 3.592 1.00 92.81 85 SER A N 1
ATOM 636 C CA . SER A 1 85 ? 0.371 -6.797 4.949 1.00 92.81 85 SER A CA 1
ATOM 637 C C . SER A 1 85 ? 0.117 -5.593 5.859 1.00 92.81 85 SER A C 1
ATOM 639 O O . SER A 1 85 ? -0.204 -5.770 7.038 1.00 92.81 85 SER A O 1
ATOM 641 N N . ALA A 1 86 ? 0.263 -4.373 5.339 1.00 93.62 86 ALA A N 1
ATOM 642 C CA . ALA A 1 86 ? -0.039 -3.156 6.083 1.00 93.62 86 ALA A CA 1
ATOM 643 C C . ALA A 1 86 ? -1.539 -3.032 6.383 1.00 93.62 86 ALA A C 1
ATOM 645 O O . ALA A 1 86 ? -1.914 -2.715 7.514 1.00 93.62 86 ALA A O 1
ATOM 646 N N . HIS A 1 87 ? -2.392 -3.358 5.407 1.00 95.69 87 HIS A N 1
ATOM 647 C CA . HIS A 1 87 ? -3.840 -3.388 5.580 1.00 95.69 87 HIS A CA 1
ATOM 648 C C . HIS A 1 87 ? -4.246 -4.361 6.689 1.00 95.69 87 HIS A C 1
ATOM 650 O O . HIS A 1 87 ? -4.948 -3.976 7.623 1.00 95.69 87 HIS A O 1
ATOM 656 N N . ASP A 1 88 ? -3.761 -5.601 6.626 1.00 93.88 88 ASP A N 1
ATOM 657 C CA . ASP A 1 88 ? -4.124 -6.654 7.575 1.00 93.88 88 ASP A CA 1
ATOM 658 C C . ASP A 1 88 ? -3.651 -6.303 8.998 1.00 93.88 88 ASP A C 1
ATOM 660 O O . ASP A 1 88 ? -4.396 -6.465 9.968 1.00 93.88 88 ASP A O 1
ATOM 664 N N . THR A 1 89 ? -2.453 -5.719 9.121 1.00 92.38 89 THR A N 1
ATOM 665 C CA . THR A 1 89 ? -1.922 -5.218 10.399 1.00 92.38 89 THR A CA 1
ATOM 666 C C . THR A 1 89 ? -2.804 -4.108 10.965 1.00 92.38 89 THR A C 1
ATOM 668 O O . THR A 1 89 ? -3.181 -4.146 12.140 1.00 92.38 89 THR A O 1
ATOM 671 N N . ARG A 1 90 ? -3.171 -3.119 10.143 1.00 93.81 90 ARG A N 1
ATOM 672 C CA . ARG A 1 90 ? -3.996 -1.998 10.597 1.00 93.81 90 ARG A CA 1
ATOM 673 C C . ARG A 1 90 ? -5.414 -2.439 10.951 1.00 93.81 90 ARG A C 1
ATOM 675 O O . ARG A 1 90 ? -5.966 -1.975 11.948 1.00 93.81 90 ARG A O 1
ATOM 682 N N . LEU A 1 91 ? -5.989 -3.363 1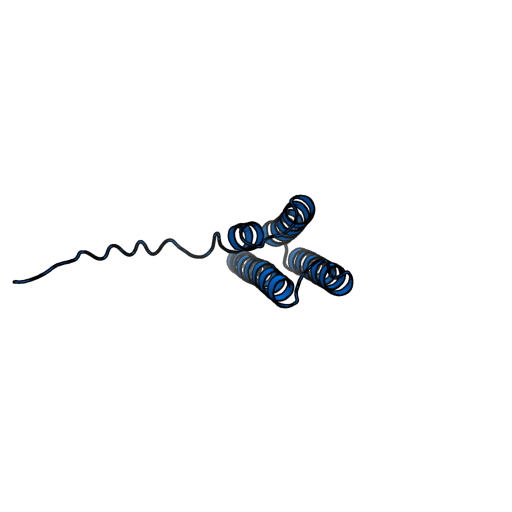0.185 1.00 95.25 91 LEU A N 1
ATOM 683 C CA . LEU A 1 91 ? -7.302 -3.934 10.462 1.00 95.25 91 LEU A CA 1
ATOM 684 C C . LEU A 1 91 ? -7.326 -4.628 11.828 1.00 95.25 91 LEU A C 1
ATOM 686 O O . LEU A 1 91 ? -8.247 -4.390 12.611 1.00 95.25 91 LEU A O 1
ATOM 690 N N . ALA A 1 92 ? -6.302 -5.428 12.137 1.00 92.81 92 ALA A N 1
ATOM 691 C CA . ALA A 1 92 ? -6.174 -6.089 13.433 1.00 92.81 92 ALA A CA 1
ATOM 692 C C . ALA A 1 92 ? -6.088 -5.079 14.591 1.00 92.81 92 ALA A C 1
ATOM 694 O O . ALA A 1 92 ? -6.762 -5.246 15.608 1.00 92.81 92 ALA A O 1
ATOM 695 N N . GLN A 1 93 ? -5.324 -3.992 14.425 1.00 91.88 93 GLN A N 1
ATOM 696 C CA . GLN A 1 93 ? -5.245 -2.917 15.421 1.00 91.88 93 GLN A CA 1
ATOM 697 C C . GLN A 1 93 ? -6.609 -2.259 15.660 1.00 91.88 93 GLN A C 1
ATOM 699 O O . GLN A 1 93 ? -7.028 -2.128 16.807 1.00 91.88 93 GLN A O 1
ATOM 704 N N . LEU A 1 94 ? -7.329 -1.896 14.596 1.00 92.56 94 LEU A N 1
ATOM 705 C CA . LEU A 1 94 ? -8.663 -1.299 14.711 1.00 92.56 94 LEU A CA 1
ATOM 706 C C . LEU A 1 94 ? -9.648 -2.243 15.415 1.00 92.56 94 LEU A C 1
ATOM 708 O O . LEU A 1 94 ? -10.400 -1.820 16.281 1.00 92.56 94 LEU A O 1
ATOM 712 N N . GLN A 1 95 ? -9.611 -3.539 15.098 1.00 90.94 95 GLN A N 1
ATOM 713 C CA . GLN A 1 95 ? -10.453 -4.541 15.762 1.00 90.94 95 GLN A CA 1
ATOM 714 C C . GLN A 1 95 ? -10.110 -4.740 17.243 1.00 90.94 95 GLN A C 1
ATOM 716 O O . GLN A 1 95 ? -10.989 -5.093 18.024 1.00 90.94 95 GLN A O 1
ATOM 721 N N . SER A 1 96 ? -8.848 -4.542 17.631 1.00 87.12 96 SER A N 1
ATOM 722 C CA . SER A 1 96 ? -8.424 -4.626 19.031 1.00 87.12 96 SER A CA 1
ATOM 723 C C . SER A 1 96 ? -8.847 -3.416 19.871 1.00 87.12 96 SER A C 1
ATOM 725 O O . SER A 1 96 ? -8.978 -3.555 21.078 1.00 87.12 96 SER A O 1
ATOM 727 N N . GLN A 1 97 ? -9.081 -2.259 19.242 1.00 78.06 97 GLN A N 1
ATOM 728 C CA . GLN A 1 97 ? -9.531 -1.030 19.909 1.00 78.06 97 GLN A CA 1
ATOM 729 C C . GLN A 1 97 ? -11.043 -1.007 20.178 1.00 78.06 97 GLN A C 1
ATOM 731 O O . GLN A 1 97 ? -11.492 -0.278 21.055 1.00 78.06 97 GLN A O 1
ATOM 736 N N . ASP A 1 98 ? -11.816 -1.807 19.439 1.00 61.94 98 ASP A N 1
ATOM 737 C CA . ASP A 1 98 ? -13.272 -1.933 19.588 1.00 61.94 98 ASP A CA 1
ATOM 738 C C . ASP A 1 98 ? -13.691 -2.909 20.723 1.00 61.94 98 ASP A C 1
ATOM 740 O O . ASP A 1 98 ? -14.882 -3.187 20.874 1.00 61.94 98 ASP A O 1
ATOM 744 N N . ARG A 1 99 ? -12.738 -3.489 21.472 1.00 55.19 99 ARG A N 1
ATOM 745 C CA . ARG A 1 99 ? -12.965 -4.469 22.555 1.00 55.19 99 ARG A CA 1
ATOM 746 C C . ARG A 1 99 ? -12.713 -3.862 23.927 1.00 55.19 99 ARG A C 1
ATOM 748 O O . ARG A 1 99 ? -13.463 -4.245 24.850 1.00 55.19 99 ARG A O 1
#